Protein AF-A0A9X0AGY2-F1 (afdb_monomer_lite)

pLDDT: mean 77.41, std 20.33, range [32.25, 96.75]

Sequence (118 aa):
MKLCPPHEAVVDSPANEHKSYHERTRITTLNEIKKWYNSDEGSLVFWLKGAAGAGKSTIACTVAQWIDRKNTLGASFFFARNKKGRGDATQFFKSIAFQLASIDPNIKRHICEAIETN

Radius of gyration: 18.13 Å; chains: 1; bounding box: 35×30×53 Å

InterPro domains:
  IPR027417 P-loop containing nucleoside triphosphate hydrolase [G3DSA:3.40.50.300] (12-117)
  IPR027417 P-loop containing nucleoside triphosphate hydrolase [SSF52540] (28-108)
  IPR056884 Nephrocystin 3-like, N-terminal [PF24883] (27-116)

Foldseek 3Di:
DDLDDDPDDPDDDDDDDPPPPLVVVLVVVLVVVVVQVPDPPHDPDDDDDDDPPSCPVVSVSVVLVVCVVVVNRQADADADPPDVLSPDPVSVVVRSLVSNCVVDVVSVVVVVVVVVVD

Secondary structure (DSSP, 8-state):
-PPPPPP---------TTHHHHHHHHHHHHHHHHHHHT-TT--S-------TTS-HHHHHHHHHHHHHHTT---------TTSTTTT-HHHHHHHHHHHHHHH-HHHHHHHHHHHHT-

Structure (mmCIF, N/CA/C/O backbone):
data_AF-A0A9X0AGY2-F1
#
_entry.id   AF-A0A9X0AGY2-F1
#
loop_
_atom_site.group_PDB
_atom_site.id
_atom_site.type_symbol
_atom_site.label_atom_id
_atom_site.label_alt_id
_atom_site.label_comp_id
_atom_site.label_asym_id
_atom_site.label_entity_id
_atom_site.label_seq_id
_atom_site.pdbx_PDB_ins_code
_atom_site.Cartn_x
_atom_site.Cartn_y
_atom_site.Cartn_z
_atom_site.occupancy
_atom_site.B_iso_or_equiv
_atom_site.auth_seq_id
_atom_site.auth_comp_id
_atom_site.auth_asym_id
_atom_site.auth_atom_id
_atom_site.pdbx_PDB_model_num
ATOM 1 N N . MET A 1 1 ? -12.330 -6.982 -2.447 1.00 40.62 1 MET A N 1
ATOM 2 C CA . MET A 1 1 ? -12.069 -6.261 -3.715 1.00 40.62 1 MET A CA 1
ATOM 3 C C . MET A 1 1 ? -11.007 -7.059 -4.466 1.00 40.62 1 MET A C 1
ATOM 5 O O . MET A 1 1 ? -9.887 -7.114 -3.992 1.00 40.62 1 MET A O 1
ATOM 9 N N . LYS A 1 2 ? -11.359 -7.790 -5.535 1.00 35.50 2 LYS A N 1
ATOM 10 C CA . LYS A 1 2 ? -10.389 -8.626 -6.270 1.00 35.50 2 LYS A CA 1
ATOM 11 C C . LYS A 1 2 ? -9.428 -7.727 -7.054 1.00 35.50 2 LYS A C 1
ATOM 13 O O . LYS A 1 2 ? -9.881 -6.894 -7.843 1.00 35.50 2 LYS A O 1
ATOM 18 N N . LEU A 1 3 ? -8.124 -7.893 -6.835 1.00 43.03 3 LEU A N 1
ATOM 19 C CA . LEU A 1 3 ? -7.094 -7.390 -7.743 1.00 43.03 3 LEU A CA 1
ATOM 20 C C . LEU A 1 3 ? -7.403 -7.974 -9.131 1.00 43.03 3 LEU A C 1
ATOM 22 O O . LEU A 1 3 ? -7.638 -9.175 -9.254 1.00 43.03 3 LEU A O 1
ATOM 26 N N . CYS A 1 4 ? -7.516 -7.127 -10.159 1.00 33.06 4 CYS A N 1
ATOM 27 C CA . CYS A 1 4 ? -7.782 -7.614 -11.514 1.00 33.06 4 CYS A CA 1
ATOM 28 C C . CYS A 1 4 ? -6.661 -8.581 -11.926 1.00 33.06 4 CYS A C 1
ATOM 30 O O . CYS A 1 4 ? -5.489 -8.245 -11.713 1.00 33.06 4 CYS A O 1
ATOM 32 N N . PRO A 1 5 ? -6.986 -9.753 -12.501 1.00 34.00 5 PRO A N 1
ATOM 33 C CA . PRO A 1 5 ? -5.962 -10.609 -13.071 1.00 34.00 5 PRO A CA 1
ATOM 34 C C . PRO A 1 5 ? -5.293 -9.855 -14.232 1.00 34.00 5 PRO A C 1
ATOM 36 O O . PRO A 1 5 ? -5.982 -9.139 -14.969 1.00 34.00 5 PRO A O 1
ATOM 39 N N . PRO A 1 6 ? -3.962 -9.952 -14.393 1.00 38.12 6 PRO A N 1
ATOM 40 C CA . PRO A 1 6 ? -3.329 -9.499 -15.619 1.00 38.12 6 PRO A CA 1
ATOM 41 C C . PRO A 1 6 ? -3.913 -10.330 -16.764 1.00 38.12 6 PRO A C 1
ATOM 43 O O . PRO A 1 6 ? -3.896 -11.556 -16.705 1.00 38.12 6 PRO A O 1
ATOM 46 N N . HIS A 1 7 ? -4.487 -9.656 -17.760 1.00 35.69 7 HIS A N 1
ATOM 47 C CA . HIS A 1 7 ? -4.947 -10.285 -18.992 1.00 35.69 7 HIS A CA 1
ATOM 48 C C . HIS A 1 7 ? -3.791 -11.119 -19.555 1.00 35.69 7 HIS A C 1
ATOM 50 O O . HIS A 1 7 ? -2.720 -10.573 -19.827 1.00 35.69 7 HIS A O 1
ATOM 56 N N . GLU A 1 8 ? -4.003 -12.429 -19.681 1.00 32.25 8 GLU A N 1
ATOM 57 C CA . GLU A 1 8 ? -3.109 -13.343 -20.383 1.00 32.25 8 GLU A CA 1
ATOM 58 C C . GLU A 1 8 ? -2.864 -12.776 -21.780 1.00 32.25 8 GLU A C 1
ATOM 60 O O . GLU A 1 8 ? -3.784 -12.670 -22.593 1.00 32.25 8 GLU A O 1
ATOM 65 N N . ALA A 1 9 ? -1.641 -12.322 -22.033 1.00 37.09 9 ALA A N 1
ATOM 66 C CA . ALA A 1 9 ? -1.179 -12.051 -23.378 1.00 37.09 9 ALA A CA 1
ATOM 67 C C . ALA A 1 9 ? -0.609 -13.370 -23.893 1.00 37.09 9 ALA A C 1
ATOM 69 O O . ALA A 1 9 ? 0.503 -13.756 -23.534 1.00 37.09 9 ALA A O 1
ATOM 70 N N . VAL A 1 10 ? -1.425 -14.075 -24.676 1.00 34.69 10 VAL A N 1
ATOM 71 C CA . VAL A 1 10 ? -1.002 -15.195 -25.516 1.00 34.69 10 VAL A CA 1
ATOM 72 C C . VAL A 1 10 ? 0.193 -14.722 -26.340 1.00 34.69 10 VAL A C 1
ATOM 74 O O . VAL A 1 10 ? 0.105 -13.741 -27.081 1.00 34.69 10 VAL A O 1
ATOM 77 N N . VAL A 1 11 ? 1.333 -15.374 -26.136 1.00 42.06 11 VAL A N 1
ATOM 78 C CA . VAL A 1 11 ? 2.556 -15.121 -26.889 1.00 42.06 11 VAL A CA 1
ATOM 79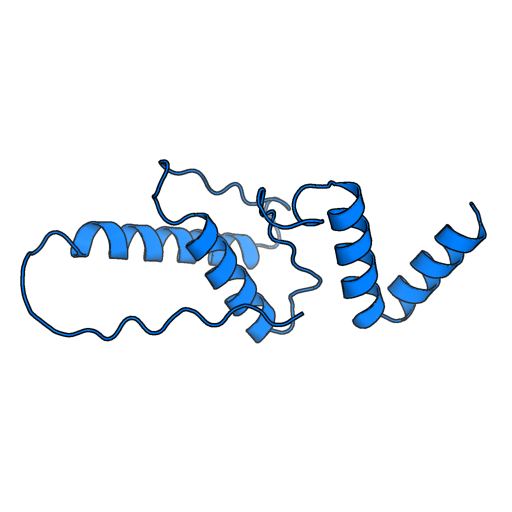 C C . VAL A 1 11 ? 2.516 -16.049 -28.086 1.00 42.06 11 VAL A C 1
ATOM 81 O O . VAL A 1 11 ? 2.755 -17.235 -27.920 1.00 42.06 11 VAL A O 1
ATOM 84 N N . ASP A 1 12 ? 2.238 -15.509 -29.268 1.00 36.16 12 ASP A N 1
ATOM 85 C CA . ASP A 1 12 ? 2.589 -16.185 -30.510 1.00 36.16 12 ASP A CA 1
ATOM 86 C C . ASP A 1 12 ? 3.053 -15.191 -31.580 1.00 36.16 12 ASP A C 1
ATOM 88 O O . ASP A 1 12 ? 2.451 -14.142 -31.809 1.00 36.16 12 ASP A O 1
ATOM 92 N N . SER A 1 13 ? 4.120 -15.612 -32.259 1.00 38.69 13 SER A N 1
ATOM 93 C CA . SER A 1 13 ? 4.753 -15.095 -33.481 1.00 38.69 13 SER A CA 1
ATOM 94 C C . SER A 1 13 ? 6.003 -14.194 -33.373 1.00 38.69 13 SER A C 1
ATOM 96 O O . SER A 1 13 ? 6.067 -13.280 -32.542 1.00 38.69 13 SER A O 1
ATOM 98 N N . PRO A 1 14 ? 7.026 -14.447 -34.229 1.00 52.78 14 PRO A N 1
ATOM 99 C CA . PRO A 1 14 ? 8.373 -13.914 -34.073 1.00 52.78 14 PRO A CA 1
ATOM 100 C C . PRO A 1 14 ? 8.612 -12.710 -34.993 1.00 52.78 14 PRO A C 1
ATOM 102 O O . PRO A 1 14 ? 8.562 -12.840 -36.210 1.00 52.78 14 PRO A O 1
ATOM 105 N N . ALA A 1 15 ? 8.920 -11.545 -34.421 1.00 39.47 15 ALA A N 1
ATOM 106 C CA . ALA A 1 15 ? 9.673 -10.493 -35.105 1.00 39.47 15 ALA A CA 1
ATOM 107 C C . ALA A 1 15 ? 10.115 -9.386 -34.132 1.00 39.47 15 ALA A C 1
ATOM 109 O O . ALA A 1 15 ? 9.324 -8.856 -33.351 1.00 39.47 15 ALA A O 1
ATOM 110 N N . ASN A 1 16 ? 11.376 -8.999 -34.306 1.00 37.28 16 ASN A N 1
ATOM 111 C CA . ASN A 1 16 ? 12.016 -7.727 -33.978 1.00 37.28 16 ASN A CA 1
ATOM 112 C C . ASN A 1 16 ? 12.520 -7.438 -32.551 1.00 37.28 16 ASN A C 1
ATOM 114 O O . ASN A 1 16 ? 11.794 -7.245 -31.575 1.00 37.28 16 ASN A O 1
ATOM 118 N N . GLU A 1 17 ? 13.843 -7.269 -32.523 1.00 41.97 17 GLU A N 1
ATOM 119 C CA . GLU A 1 17 ? 14.814 -7.043 -31.449 1.00 41.97 17 GLU A CA 1
ATOM 120 C C . GLU A 1 17 ? 14.647 -5.730 -30.650 1.00 41.97 17 GLU A C 1
ATOM 122 O O . GLU A 1 17 ? 15.546 -5.315 -29.926 1.00 41.97 17 GLU A O 1
ATOM 127 N N . HIS A 1 18 ? 13.477 -5.086 -30.691 1.00 44.22 18 HIS A N 1
ATOM 128 C CA . HIS A 1 18 ? 13.179 -3.870 -29.915 1.00 44.22 18 HIS A CA 1
ATOM 129 C C . HIS A 1 18 ? 12.486 -4.131 -28.562 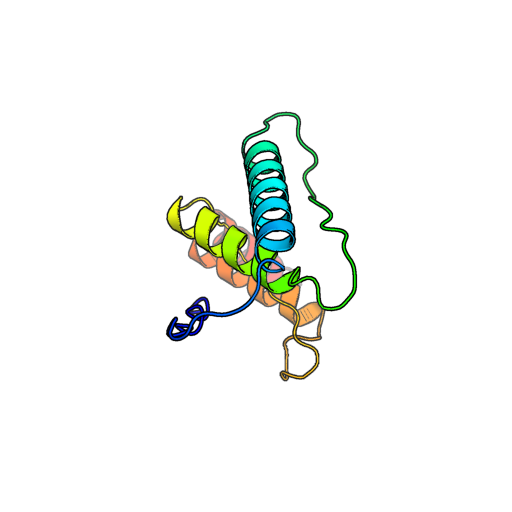1.00 44.22 18 HIS A C 1
ATOM 131 O O . HIS A 1 18 ? 12.277 -3.206 -27.778 1.00 44.22 18 HIS A O 1
ATOM 137 N N . LYS A 1 19 ? 12.151 -5.389 -28.235 1.00 42.44 19 LYS A N 1
ATOM 138 C CA . LYS A 1 19 ? 11.523 -5.754 -26.945 1.00 42.44 19 LYS A CA 1
ATOM 139 C C . LYS A 1 19 ? 12.503 -5.773 -25.759 1.00 42.44 19 LYS A C 1
ATOM 141 O O . LYS A 1 19 ? 12.084 -5.619 -24.615 1.00 42.44 19 LYS A O 1
ATOM 146 N N . SER A 1 20 ? 13.804 -5.919 -26.018 1.00 45.31 20 SER A N 1
ATOM 147 C CA . SER A 1 20 ? 14.817 -6.171 -24.978 1.00 45.31 20 SER A CA 1
ATOM 148 C C . SER A 1 20 ? 15.071 -4.975 -24.043 1.00 45.31 20 SER A C 1
ATOM 150 O O . SER A 1 20 ? 15.304 -5.159 -22.846 1.00 45.31 20 SER A O 1
ATOM 152 N N . TYR A 1 21 ? 14.981 -3.740 -24.550 1.00 44.53 21 TYR A N 1
ATOM 153 C CA . TYR A 1 21 ? 15.314 -2.548 -23.760 1.00 44.53 21 TYR A CA 1
ATOM 154 C C . TYR A 1 21 ? 14.252 -2.237 -22.691 1.00 44.53 21 TYR A C 1
ATOM 156 O O . TYR A 1 21 ? 14.584 -1.983 -21.535 1.00 44.53 21 TYR A O 1
ATOM 164 N N . HIS A 1 22 ? 12.965 -2.344 -23.040 1.00 52.69 22 HIS A N 1
ATOM 165 C CA . HIS A 1 22 ? 11.862 -2.033 -22.124 1.00 52.69 22 HIS A CA 1
ATOM 166 C C . HIS A 1 22 ? 11.674 -3.074 -21.012 1.00 52.69 22 HIS A C 1
ATOM 168 O O . HIS A 1 22 ? 11.343 -2.707 -19.882 1.00 52.69 22 HIS A O 1
ATOM 174 N N . GLU A 1 23 ? 11.919 -4.355 -21.303 1.00 59.19 23 GLU A N 1
ATOM 175 C CA . GLU A 1 23 ? 11.864 -5.434 -20.308 1.00 59.19 23 GLU A CA 1
ATOM 176 C C . GLU A 1 23 ? 12.921 -5.215 -19.215 1.00 59.19 23 GLU A C 1
ATOM 178 O O . GLU A 1 23 ? 12.608 -5.233 -18.022 1.00 59.19 23 GLU A O 1
ATOM 183 N N . ARG A 1 24 ? 14.165 -4.903 -19.615 1.00 60.78 24 ARG A N 1
ATOM 184 C CA . ARG A 1 24 ? 15.263 -4.608 -18.682 1.00 60.78 24 ARG A CA 1
ATOM 185 C C . ARG A 1 24 ? 14.953 -3.411 -17.792 1.00 60.78 24 ARG A C 1
ATOM 187 O O . ARG A 1 24 ? 15.129 -3.515 -16.582 1.00 60.78 24 ARG A O 1
ATOM 194 N N . THR A 1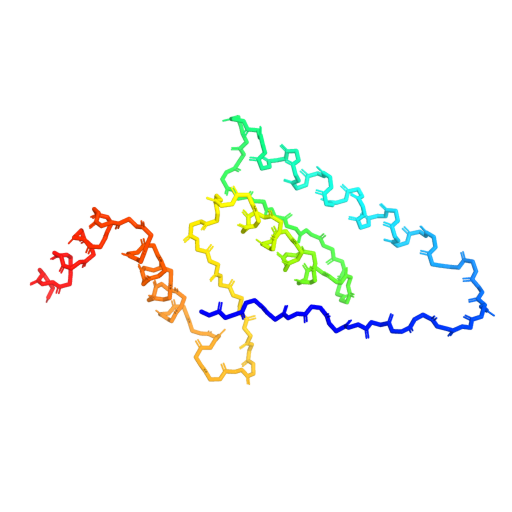 25 ? 14.435 -2.311 -18.344 1.00 67.88 25 THR A N 1
ATOM 195 C CA . THR A 1 25 ? 14.061 -1.140 -17.533 1.00 67.88 25 THR A CA 1
ATOM 196 C C . THR A 1 25 ? 12.960 -1.477 -16.525 1.00 67.88 25 THR A C 1
ATOM 198 O O . THR A 1 25 ? 13.049 -1.078 -15.366 1.00 67.88 25 THR A O 1
ATOM 201 N N . ARG A 1 26 ? 11.952 -2.269 -16.921 1.00 73.31 26 ARG A N 1
ATOM 202 C CA . ARG A 1 26 ? 10.865 -2.684 -16.020 1.00 73.31 26 ARG A CA 1
ATOM 203 C C . ARG A 1 26 ? 11.371 -3.552 -14.867 1.00 73.31 26 ARG A C 1
ATOM 205 O O . ARG A 1 26 ? 10.938 -3.359 -13.731 1.00 73.31 26 ARG A O 1
ATOM 212 N N . ILE A 1 27 ? 12.281 -4.484 -15.147 1.00 80.06 27 ILE A N 1
ATOM 213 C CA . ILE A 1 27 ? 12.903 -5.340 -14.128 1.00 80.06 27 ILE A CA 1
ATOM 214 C C . ILE A 1 27 ? 13.729 -4.493 -13.152 1.00 80.06 27 ILE A C 1
ATOM 216 O O . ILE A 1 27 ? 13.582 -4.658 -11.941 1.00 80.06 27 ILE A O 1
ATOM 220 N N . THR A 1 28 ? 14.531 -3.549 -13.655 1.00 84.44 28 THR A N 1
ATOM 221 C CA . THR A 1 28 ? 15.328 -2.643 -12.814 1.00 84.44 28 THR A CA 1
ATOM 222 C C . THR A 1 28 ? 14.441 -1.831 -11.873 1.00 84.44 28 THR A C 1
ATOM 224 O O . THR A 1 28 ? 14.641 -1.879 -10.663 1.00 84.44 28 THR A O 1
ATOM 227 N N . THR A 1 29 ? 13.392 -1.184 -12.388 1.00 88.25 29 THR A N 1
ATOM 228 C CA . THR A 1 29 ? 12.458 -0.409 -11.559 1.00 88.25 29 THR A CA 1
ATOM 229 C C . THR A 1 29 ? 11.739 -1.271 -10.517 1.00 88.25 29 THR A C 1
ATOM 231 O O . THR A 1 29 ? 11.575 -0.854 -9.372 1.00 88.25 29 THR A O 1
ATOM 234 N N . LEU A 1 30 ? 11.313 -2.491 -10.865 1.00 89.31 30 LEU A N 1
ATOM 235 C CA . LEU A 1 30 ? 10.700 -3.399 -9.888 1.00 89.31 30 LEU A CA 1
ATOM 236 C C . LEU A 1 30 ? 11.683 -3.794 -8.780 1.00 89.31 30 LEU A C 1
ATOM 238 O O . LEU A 1 30 ? 11.283 -3.888 -7.620 1.00 89.31 30 LEU A O 1
ATOM 242 N N . ASN A 1 31 ? 12.952 -4.016 -9.117 1.00 89.94 31 ASN A N 1
ATOM 243 C CA . ASN A 1 31 ? 13.986 -4.333 -8.136 1.00 89.94 31 ASN A CA 1
ATOM 244 C C . ASN A 1 31 ? 14.294 -3.139 -7.225 1.00 89.94 31 ASN A C 1
ATOM 246 O O . ASN A 1 31 ? 14.445 -3.330 -6.021 1.00 89.94 31 ASN A O 1
ATOM 250 N N . GLU A 1 32 ? 14.309 -1.918 -7.759 1.00 90.75 32 GLU A N 1
ATOM 251 C CA . GLU A 1 32 ? 14.433 -0.690 -6.966 1.00 90.75 32 GLU A CA 1
ATOM 252 C C . GLU A 1 32 ? 13.279 -0.543 -5.972 1.00 90.75 32 GLU A C 1
ATOM 254 O O . GLU A 1 32 ? 13.519 -0.309 -4.790 1.00 90.75 32 GLU A O 1
ATOM 259 N N . ILE A 1 33 ? 12.035 -0.759 -6.417 1.00 92.81 33 ILE A N 1
ATOM 260 C CA . ILE A 1 33 ? 10.858 -0.706 -5.538 1.00 92.81 33 ILE A CA 1
ATOM 261 C C . ILE A 1 33 ? 10.936 -1.791 -4.461 1.00 92.81 33 ILE A C 1
ATOM 263 O O . ILE A 1 33 ? 10.635 -1.527 -3.301 1.00 92.81 33 ILE A O 1
ATOM 267 N N . LYS A 1 34 ? 11.364 -3.010 -4.808 1.00 91.00 34 LYS A N 1
ATOM 268 C CA . LYS A 1 34 ? 11.554 -4.083 -3.821 1.00 91.00 34 LYS A CA 1
ATOM 269 C C . LYS A 1 34 ? 12.641 -3.729 -2.812 1.00 91.00 34 LYS A C 1
ATOM 271 O O . LYS A 1 34 ? 12.460 -3.986 -1.628 1.00 91.00 34 LYS A O 1
ATOM 276 N N . LYS A 1 35 ? 13.759 -3.152 -3.254 1.00 91.75 35 LYS A N 1
ATOM 277 C CA . LYS A 1 35 ? 14.828 -2.714 -2.351 1.00 91.75 35 LYS A CA 1
ATOM 278 C C . LYS A 1 35 ? 14.323 -1.625 -1.408 1.00 91.75 35 LYS A C 1
ATOM 280 O O . LYS A 1 35 ? 14.524 -1.739 -0.209 1.00 91.75 35 LYS A O 1
ATOM 285 N N . TRP A 1 36 ? 13.620 -0.631 -1.947 1.00 92.44 36 TRP A N 1
ATOM 286 C CA . TRP A 1 36 ? 12.971 0.416 -1.163 1.00 92.44 36 TRP A CA 1
ATOM 287 C C . TRP A 1 36 ? 11.993 -0.160 -0.129 1.00 92.44 36 TRP A C 1
ATOM 289 O O . TRP A 1 36 ? 12.062 0.205 1.036 1.00 92.44 36 TRP A O 1
ATOM 299 N N . TYR A 1 37 ? 11.143 -1.108 -0.531 1.00 90.94 37 TYR A N 1
ATOM 300 C CA . TYR A 1 37 ? 10.152 -1.731 0.349 1.00 90.94 37 TYR A CA 1
ATOM 301 C C . TYR A 1 37 ? 10.771 -2.492 1.532 1.00 90.94 37 TYR A C 1
ATOM 303 O O . TYR A 1 37 ? 10.177 -2.528 2.601 1.00 90.94 37 TYR A O 1
ATOM 311 N N . ASN A 1 38 ? 11.933 -3.129 1.345 1.00 89.50 38 ASN A N 1
ATOM 312 C CA . ASN A 1 38 ? 12.608 -3.882 2.411 1.00 89.50 38 ASN A CA 1
ATOM 313 C C . ASN A 1 38 ? 13.666 -3.040 3.159 1.00 89.50 38 ASN A C 1
ATOM 315 O O . ASN A 1 38 ? 14.497 -3.610 3.857 1.00 89.50 38 ASN A O 1
ATOM 319 N N . SER A 1 39 ? 13.708 -1.720 2.955 1.00 88.81 39 SER A N 1
ATOM 320 C CA . SER A 1 39 ? 14.681 -0.834 3.599 1.00 88.81 39 SER A CA 1
ATOM 321 C C . SER A 1 39 ? 14.088 -0.221 4.864 1.00 88.81 39 SER A C 1
ATOM 323 O O . SER A 1 39 ? 13.152 0.569 4.765 1.00 88.81 39 SER A O 1
ATOM 325 N N . ASP A 1 40 ? 14.686 -0.494 6.022 1.00 77.69 40 ASP A N 1
ATOM 326 C CA . ASP A 1 40 ? 14.227 0.044 7.315 1.00 77.69 40 ASP A CA 1
ATOM 327 C C . ASP A 1 40 ? 14.489 1.558 7.470 1.00 77.69 40 ASP A C 1
ATOM 329 O O . ASP A 1 40 ? 13.802 2.242 8.222 1.00 77.69 40 ASP A O 1
ATOM 333 N N . GLU A 1 41 ? 15.433 2.108 6.698 1.00 76.62 41 GLU A N 1
ATOM 334 C CA . GLU A 1 41 ? 15.776 3.544 6.662 1.00 76.62 41 GLU A CA 1
ATOM 335 C C . GLU A 1 41 ? 15.127 4.294 5.473 1.00 76.62 41 GLU A C 1
ATOM 337 O O . GLU A 1 41 ? 15.492 5.423 5.142 1.00 76.62 41 GLU A O 1
ATOM 342 N N . GLY A 1 42 ? 14.198 3.648 4.759 1.00 66.94 42 GLY A N 1
ATOM 343 C CA . GLY A 1 42 ? 13.614 4.170 3.522 1.00 66.94 42 GLY A CA 1
ATOM 344 C C . GLY A 1 42 ? 12.537 5.247 3.725 1.00 66.94 42 GLY A C 1
ATOM 345 O O . GLY A 1 42 ? 11.840 5.292 4.733 1.00 66.94 42 GLY A O 1
ATOM 346 N N . SER A 1 43 ? 12.336 6.098 2.711 1.00 80.25 43 SER A N 1
ATOM 347 C CA . SER A 1 43 ? 11.177 7.009 2.634 1.00 80.25 43 SER A CA 1
ATOM 348 C C . SER A 1 43 ? 9.851 6.238 2.721 1.00 80.25 43 SER A C 1
ATOM 350 O O . SER A 1 43 ? 9.717 5.196 2.089 1.00 80.25 43 SER A O 1
ATOM 352 N N . LEU A 1 44 ? 8.826 6.786 3.382 1.00 88.75 44 LEU A N 1
ATOM 353 C CA . LEU A 1 44 ? 7.476 6.192 3.418 1.00 88.75 44 LEU A CA 1
ATOM 354 C C . LEU A 1 44 ? 6.762 6.207 2.055 1.00 88.75 44 LEU A C 1
ATOM 356 O O . LEU A 1 44 ? 5.781 5.494 1.850 1.00 88.75 44 LEU A O 1
ATOM 360 N N . VAL A 1 45 ? 7.240 7.026 1.113 1.00 91.31 45 VAL A N 1
ATOM 361 C CA . VAL A 1 45 ? 6.632 7.201 -0.210 1.00 91.31 45 VAL A CA 1
ATOM 362 C C . VAL A 1 45 ? 7.658 6.921 -1.302 1.00 91.31 45 VAL A C 1
ATOM 364 O O . VAL A 1 45 ? 8.689 7.594 -1.386 1.00 91.31 45 VAL A O 1
ATOM 367 N N . PHE A 1 46 ? 7.335 5.973 -2.186 1.00 91.19 46 PHE A N 1
ATOM 368 C CA . PHE A 1 46 ? 8.053 5.752 -3.439 1.00 91.19 46 PHE A CA 1
ATOM 369 C C . PHE A 1 46 ? 7.394 6.519 -4.584 1.00 91.19 46 PHE A C 1
ATOM 371 O O . PHE A 1 46 ? 6.226 6.297 -4.911 1.00 91.19 46 PHE A O 1
ATOM 378 N N . TRP A 1 47 ? 8.156 7.386 -5.250 1.00 91.12 47 TRP A N 1
ATOM 379 C CA . TRP A 1 47 ? 7.658 8.166 -6.379 1.00 91.12 47 TRP A CA 1
ATOM 380 C C . TRP A 1 47 ? 8.117 7.584 -7.724 1.00 91.12 47 TRP A C 1
ATOM 382 O O . TRP A 1 47 ? 9.249 7.792 -8.162 1.00 91.12 47 TRP A O 1
ATOM 392 N N . LEU A 1 48 ? 7.213 6.883 -8.417 1.00 90.75 48 LEU A N 1
ATOM 393 C CA . LEU A 1 48 ? 7.493 6.258 -9.714 1.00 90.75 48 LEU A CA 1
ATOM 394 C C . LEU A 1 48 ? 7.377 7.266 -10.877 1.00 90.75 48 LEU A C 1
ATOM 396 O O . LEU A 1 48 ? 6.277 7.588 -11.336 1.00 90.75 48 LEU A O 1
ATOM 400 N N . LYS A 1 49 ? 8.521 7.736 -11.392 1.00 87.81 49 LYS A N 1
ATOM 401 C CA . LYS A 1 49 ? 8.607 8.635 -12.563 1.00 87.81 49 LYS A CA 1
ATOM 402 C C . LYS A 1 49 ? 8.716 7.844 -13.865 1.00 87.81 49 LYS A C 1
ATOM 404 O O . LYS A 1 49 ? 9.277 6.758 -13.898 1.00 87.81 49 LYS A O 1
ATOM 409 N N . GLY A 1 50 ? 8.199 8.404 -14.957 1.00 84.44 50 GLY A N 1
ATOM 410 C CA . GLY A 1 50 ? 8.355 7.829 -16.294 1.00 84.44 50 GLY A CA 1
ATOM 411 C C . GLY A 1 50 ? 7.431 8.472 -17.323 1.00 84.44 50 GLY A C 1
ATOM 412 O O . GLY A 1 50 ? 6.418 9.080 -16.958 1.00 84.44 50 GLY A O 1
ATOM 413 N N . ALA A 1 51 ? 7.753 8.303 -18.605 1.00 83.38 51 ALA A N 1
ATOM 414 C CA . ALA A 1 51 ? 6.984 8.854 -19.719 1.00 83.38 51 ALA A CA 1
ATOM 415 C C . ALA A 1 51 ? 5.511 8.391 -19.716 1.00 83.38 51 ALA A C 1
ATOM 417 O O . ALA A 1 51 ? 5.144 7.372 -19.110 1.00 83.38 51 ALA A O 1
ATOM 418 N N . ALA A 1 52 ? 4.631 9.156 -20.368 1.00 82.00 52 ALA A N 1
ATOM 419 C CA . ALA A 1 52 ? 3.260 8.715 -20.617 1.00 82.00 52 ALA A CA 1
ATOM 420 C C . ALA A 1 52 ? 3.276 7.397 -21.415 1.00 82.00 52 ALA A C 1
ATOM 422 O O . ALA A 1 52 ? 4.153 7.185 -22.243 1.00 82.00 52 ALA A O 1
ATOM 423 N N . GLY A 1 53 ? 2.367 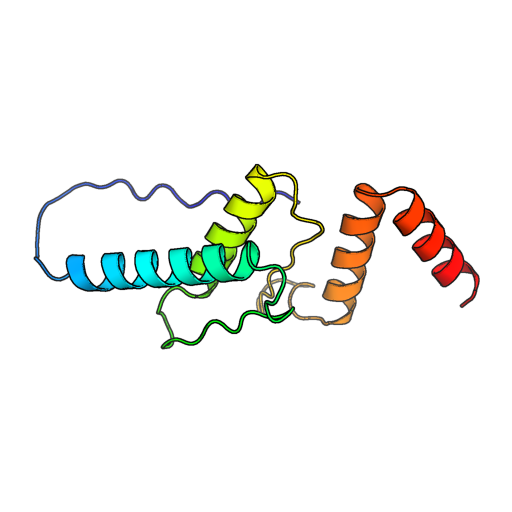6.471 -21.107 1.00 79.50 53 GLY A N 1
ATOM 424 C CA . GLY A 1 53 ? 2.344 5.152 -21.754 1.00 79.50 53 GLY A CA 1
ATOM 425 C C . GLY A 1 53 ? 3.406 4.148 -21.277 1.00 79.50 53 GLY A C 1
ATOM 426 O O . GLY A 1 53 ? 3.279 2.972 -21.584 1.00 79.50 53 GLY A O 1
ATOM 427 N N . ALA A 1 54 ? 4.374 4.535 -20.435 1.00 83.50 54 ALA A N 1
ATOM 428 C CA . ALA A 1 54 ? 5.440 3.639 -19.949 1.00 83.50 54 ALA A CA 1
ATOM 429 C C . ALA A 1 54 ? 4.983 2.524 -18.972 1.00 83.50 54 ALA A C 1
ATOM 431 O O . ALA A 1 54 ? 5.802 1.919 -18.288 1.00 83.50 54 ALA A O 1
ATOM 432 N N . GLY A 1 55 ? 3.676 2.277 -18.830 1.00 84.69 55 GLY A N 1
ATOM 433 C CA . GLY A 1 55 ? 3.166 1.180 -17.997 1.00 84.69 55 GLY A CA 1
ATOM 434 C C . GLY A 1 55 ? 3.301 1.376 -16.480 1.00 84.69 55 GLY A C 1
ATOM 435 O O . GLY A 1 55 ? 3.250 0.401 -15.736 1.00 84.69 55 GLY A O 1
ATOM 436 N N . LYS A 1 56 ? 3.430 2.615 -15.984 1.00 89.81 56 LYS A N 1
ATOM 437 C CA . LYS A 1 56 ? 3.557 2.914 -14.538 1.00 89.81 56 LYS A CA 1
ATOM 438 C C . LYS A 1 56 ? 2.441 2.293 -13.686 1.00 89.81 56 LYS A C 1
ATOM 440 O O . LYS A 1 56 ? 2.716 1.699 -12.649 1.00 89.81 56 LYS A O 1
ATOM 445 N N . SER A 1 57 ? 1.187 2.384 -14.137 1.00 87.94 57 SER A N 1
ATOM 446 C CA . SER A 1 57 ? 0.046 1.759 -13.450 1.00 87.94 57 SER A CA 1
ATOM 447 C C . SER A 1 57 ? 0.154 0.233 -13.425 1.00 87.94 57 SER A C 1
ATOM 449 O O . SER A 1 57 ? -0.203 -0.388 -12.427 1.00 87.94 57 SER A O 1
ATOM 451 N N . THR A 1 58 ? 0.697 -0.366 -14.488 1.00 89.69 58 THR A N 1
ATOM 452 C CA . THR A 1 58 ? 0.976 -1.804 -14.552 1.00 89.69 58 THR A CA 1
ATOM 453 C C . THR A 1 58 ? 2.039 -2.193 -13.527 1.00 89.69 58 THR A C 1
ATOM 455 O O . THR A 1 58 ? 1.840 -3.158 -12.800 1.00 89.69 58 THR A O 1
ATOM 458 N N . ILE A 1 59 ? 3.121 -1.415 -13.401 1.00 90.62 59 ILE A N 1
ATOM 459 C CA . ILE A 1 59 ? 4.158 -1.622 -12.375 1.00 90.62 59 ILE A CA 1
ATOM 460 C C . ILE A 1 59 ? 3.552 -1.534 -10.969 1.00 90.62 59 ILE A C 1
ATOM 462 O O . ILE A 1 59 ? 3.737 -2.454 -10.179 1.00 90.62 59 ILE A O 1
ATOM 466 N N . ALA A 1 60 ? 2.776 -0.487 -10.670 1.00 91.00 60 ALA A N 1
ATOM 467 C CA . ALA A 1 60 ? 2.121 -0.333 -9.369 1.00 91.00 60 ALA A CA 1
ATOM 468 C C . ALA A 1 60 ? 1.182 -1.510 -9.043 1.00 91.00 60 ALA A C 1
ATOM 470 O O . ALA A 1 60 ? 1.169 -1.999 -7.916 1.00 91.00 60 ALA A O 1
ATOM 471 N N . CYS A 1 61 ? 0.436 -2.009 -10.034 1.00 90.12 61 CYS A N 1
ATOM 472 C CA . CYS A 1 61 ? -0.408 -3.192 -9.876 1.00 90.12 61 CYS A CA 1
ATOM 473 C C . CYS A 1 61 ? 0.416 -4.457 -9.591 1.00 90.12 61 CYS A C 1
ATOM 475 O O . CYS A 1 61 ? 0.098 -5.192 -8.657 1.00 90.12 61 CYS A O 1
ATOM 477 N N . THR A 1 62 ? 1.507 -4.680 -10.333 1.00 91.31 62 THR A N 1
ATOM 478 C CA . THR A 1 62 ? 2.431 -5.800 -10.094 1.00 91.31 62 THR A CA 1
ATOM 479 C C . THR A 1 62 ? 3.040 -5.741 -8.689 1.00 91.31 62 THR A C 1
ATOM 481 O O . THR A 1 62 ? 3.123 -6.765 -8.016 1.00 91.31 62 THR A O 1
ATOM 484 N N . VAL A 1 63 ? 3.433 -4.554 -8.219 1.00 92.69 63 VAL A N 1
ATOM 485 C CA . VAL A 1 63 ? 3.975 -4.363 -6.865 1.00 92.69 63 VAL A CA 1
ATOM 486 C C . VAL A 1 63 ? 2.915 -4.650 -5.806 1.00 92.69 63 VAL A C 1
ATOM 488 O O . VAL A 1 63 ? 3.191 -5.406 -4.881 1.00 92.69 63 VAL A O 1
ATOM 491 N N . ALA A 1 64 ? 1.695 -4.124 -5.958 1.00 92.38 64 ALA A N 1
ATOM 492 C CA . ALA A 1 64 ? 0.606 -4.393 -5.020 1.00 92.38 64 ALA A CA 1
ATOM 493 C C . ALA A 1 64 ? 0.315 -5.898 -4.908 1.00 92.38 64 ALA A C 1
ATOM 495 O O . ALA A 1 64 ? 0.240 -6.417 -3.803 1.00 92.38 64 ALA A O 1
ATOM 496 N N . GLN A 1 65 ? 0.249 -6.617 -6.036 1.00 92.19 65 GLN A N 1
ATOM 497 C CA . GLN A 1 65 ? 0.091 -8.078 -6.048 1.00 92.19 65 GLN A CA 1
ATOM 498 C C . GLN A 1 65 ? 1.260 -8.805 -5.369 1.00 92.19 65 GLN A C 1
ATOM 500 O O . GLN A 1 65 ? 1.059 -9.821 -4.710 1.00 92.19 65 GLN A O 1
ATOM 505 N N . TRP A 1 66 ? 2.491 -8.316 -5.536 1.00 93.06 66 TRP A N 1
ATOM 506 C CA . TRP A 1 66 ? 3.661 -8.903 -4.886 1.00 93.06 66 TRP A CA 1
ATOM 507 C C . TRP A 1 66 ? 3.625 -8.731 -3.359 1.00 93.06 66 TRP A C 1
ATOM 509 O O . TRP A 1 66 ? 3.912 -9.692 -2.651 1.00 93.06 66 TRP A O 1
ATOM 519 N N . ILE A 1 67 ? 3.236 -7.555 -2.855 1.00 93.06 67 ILE A N 1
ATOM 520 C CA . ILE A 1 67 ? 3.106 -7.292 -1.409 1.00 93.06 67 ILE A CA 1
ATOM 521 C C . ILE A 1 67 ? 1.910 -8.060 -0.821 1.00 93.06 67 ILE A C 1
ATOM 523 O O . ILE A 1 67 ? 2.020 -8.627 0.262 1.00 93.06 67 ILE A O 1
ATOM 527 N N . ASP A 1 68 ? 0.799 -8.150 -1.557 1.00 92.56 68 ASP A N 1
ATOM 528 C CA . ASP A 1 68 ? -0.383 -8.936 -1.171 1.00 92.56 68 ASP A CA 1
ATOM 529 C C . ASP A 1 68 ? -0.024 -10.413 -0.951 1.00 92.56 68 ASP A C 1
ATOM 531 O O . ASP A 1 68 ? -0.324 -10.985 0.089 1.00 92.56 68 ASP A O 1
ATOM 535 N N . ARG A 1 69 ? 0.760 -11.007 -1.864 1.00 93.44 69 ARG A N 1
ATOM 536 C CA . ARG A 1 69 ? 1.274 -12.384 -1.716 1.00 93.44 69 ARG A CA 1
ATOM 537 C C . ARG A 1 69 ? 2.202 -12.577 -0.516 1.00 93.44 69 ARG A C 1
ATOM 539 O O . ARG A 1 69 ? 2.373 -13.708 -0.072 1.00 93.44 69 ARG A O 1
ATOM 546 N N . LYS A 1 70 ? 2.823 -11.508 -0.010 1.00 91.81 70 LYS A N 1
ATOM 547 C CA . LYS A 1 70 ? 3.629 -11.539 1.220 1.00 91.81 70 LYS A CA 1
ATOM 548 C C . LYS A 1 70 ? 2.773 -11.382 2.484 1.00 91.81 70 LYS A C 1
ATOM 550 O O . LYS A 1 70 ? 3.331 -11.454 3.571 1.00 91.81 70 LYS A O 1
ATOM 555 N N . ASN A 1 71 ? 1.455 -11.188 2.356 1.00 89.88 71 ASN A N 1
ATOM 556 C CA . ASN A 1 71 ? 0.518 -10.897 3.447 1.00 89.88 71 ASN A CA 1
ATOM 557 C C . ASN A 1 71 ? 0.892 -9.655 4.271 1.00 89.88 71 ASN A C 1
ATOM 559 O O . ASN A 1 71 ? 0.576 -9.560 5.453 1.00 89.88 71 ASN A O 1
ATOM 563 N N . THR A 1 72 ? 1.566 -8.689 3.647 1.00 91.19 72 THR A N 1
ATOM 564 C CA . THR A 1 72 ? 1.999 -7.438 4.290 1.00 91.19 72 THR A CA 1
ATOM 565 C C . THR A 1 72 ? 1.340 -6.203 3.673 1.00 91.19 72 THR A C 1
ATOM 567 O O . THR A 1 72 ? 1.730 -5.070 3.960 1.00 91.19 72 THR A O 1
ATOM 570 N N . LEU A 1 73 ? 0.343 -6.395 2.802 1.00 92.06 73 LEU A N 1
ATOM 571 C CA . LEU A 1 73 ? -0.417 -5.309 2.194 1.00 92.06 73 LEU A CA 1
ATOM 572 C C . LEU A 1 73 ? -1.558 -4.887 3.127 1.00 92.06 73 LEU A C 1
ATOM 574 O O . LEU A 1 73 ? -2.567 -5.575 3.218 1.00 92.06 73 LEU A O 1
ATOM 578 N N . GLY A 1 74 ? -1.422 -3.729 3.778 1.00 92.06 74 GLY A N 1
ATOM 579 C CA . GLY A 1 74 ? -2.486 -3.196 4.638 1.00 92.06 74 GLY A CA 1
ATOM 580 C C . GLY A 1 74 ? -3.704 -2.691 3.854 1.00 92.06 74 GLY A C 1
ATOM 581 O O . GLY A 1 74 ? -4.845 -2.939 4.221 1.00 92.06 74 GLY A O 1
ATOM 582 N N . ALA A 1 75 ? -3.489 -1.978 2.750 1.00 93.62 75 ALA A N 1
ATOM 583 C CA . ALA A 1 75 ? -4.574 -1.527 1.885 1.00 93.62 75 ALA A CA 1
ATOM 584 C C . ALA A 1 75 ? -4.039 -1.140 0.506 1.00 93.62 75 ALA A C 1
ATOM 586 O O . ALA A 1 75 ? -2.866 -0.801 0.347 1.00 93.62 75 ALA A O 1
ATOM 587 N N . SER A 1 76 ? -4.914 -1.131 -0.499 1.00 92.56 76 SER A N 1
ATOM 588 C CA . SER A 1 76 ? -4.584 -0.578 -1.813 1.00 92.56 76 SER A CA 1
ATOM 589 C C . SER A 1 76 ? -5.748 0.204 -2.416 1.00 92.56 76 SER A C 1
ATOM 591 O O . SER A 1 76 ? -6.923 -0.079 -2.171 1.00 92.56 76 SER A O 1
ATOM 593 N N . PHE A 1 77 ? -5.422 1.210 -3.228 1.00 89.81 77 PHE A N 1
ATOM 594 C CA . PHE A 1 77 ? -6.403 1.969 -3.992 1.00 89.81 77 PHE A CA 1
ATOM 595 C C . PHE A 1 77 ? -5.803 2.430 -5.319 1.00 89.81 77 PHE A C 1
ATOM 597 O O . PHE A 1 77 ? -4.686 2.938 -5.369 1.00 89.81 77 PHE A O 1
ATOM 604 N N . PHE A 1 78 ? -6.568 2.278 -6.399 1.00 87.44 78 PHE A N 1
ATOM 605 C CA . PHE A 1 78 ? -6.170 2.703 -7.738 1.00 87.44 78 PHE A CA 1
ATOM 606 C C . PHE A 1 78 ? -7.175 3.721 -8.268 1.00 87.44 78 PHE A C 1
ATOM 608 O O . PHE A 1 78 ? -8.330 3.374 -8.542 1.00 87.44 78 PHE A O 1
ATOM 615 N N . PHE A 1 79 ? -6.717 4.962 -8.443 1.00 83.25 79 PHE A N 1
ATOM 616 C CA . PHE A 1 79 ? -7.515 6.027 -9.041 1.00 83.25 79 PHE A CA 1
ATOM 617 C C . PHE A 1 79 ? -7.843 5.699 -10.500 1.00 83.25 79 PHE A C 1
ATOM 619 O O . PHE A 1 79 ? -6.971 5.334 -11.288 1.00 83.25 79 PHE A O 1
ATOM 626 N N . ALA A 1 80 ? -9.112 5.848 -10.867 1.00 77.25 80 ALA A N 1
ATOM 627 C CA . ALA A 1 80 ? -9.591 5.644 -12.227 1.00 77.25 80 ALA A CA 1
ATOM 628 C C . ALA A 1 80 ? -10.620 6.724 -12.564 1.00 77.25 80 ALA A C 1
ATOM 630 O O . ALA A 1 80 ? -11.743 6.695 -12.064 1.00 77.25 80 ALA A O 1
ATOM 631 N N . ARG A 1 81 ? -10.238 7.660 -13.443 1.00 66.00 81 ARG A N 1
ATOM 632 C CA . ARG A 1 81 ? -11.041 8.848 -13.790 1.00 66.00 81 ARG A CA 1
ATOM 633 C C . ARG A 1 81 ? -12.421 8.522 -14.377 1.00 66.00 81 ARG A C 1
ATOM 635 O O . ARG A 1 81 ? -13.358 9.272 -14.153 1.00 66.00 81 ARG A O 1
ATOM 642 N N . ASN A 1 82 ? -12.564 7.381 -15.054 1.00 67.06 82 ASN A N 1
ATOM 643 C CA . ASN A 1 82 ? -13.793 7.023 -15.776 1.00 67.06 82 ASN A CA 1
ATOM 644 C C . ASN A 1 82 ? -14.687 6.019 -15.030 1.00 67.06 82 ASN A C 1
ATOM 646 O O . ASN A 1 82 ? -15.616 5.469 -15.615 1.00 67.06 82 ASN A O 1
ATOM 650 N N . LYS A 1 83 ? -14.413 5.728 -13.751 1.00 62.06 83 L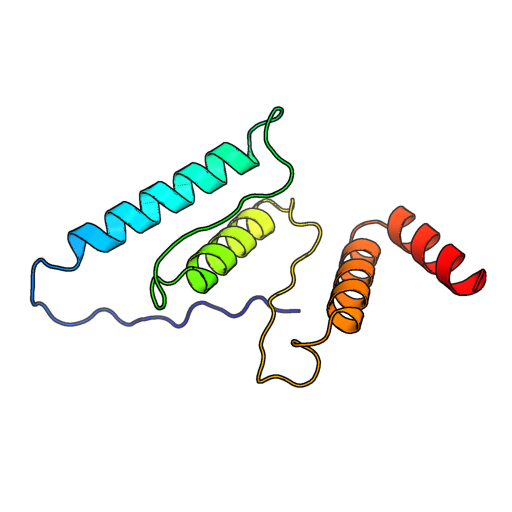YS A N 1
ATOM 651 C CA . LYS A 1 83 ? -15.272 4.859 -12.934 1.00 62.06 83 LYS A CA 1
ATOM 652 C C . LYS A 1 83 ? -15.893 5.685 -11.818 1.00 62.06 83 LYS A C 1
ATOM 654 O O . LYS A 1 83 ? -15.158 6.235 -10.998 1.00 62.06 83 LYS A O 1
ATOM 659 N N . LYS A 1 84 ? -17.233 5.750 -11.779 1.00 61.78 84 LYS A N 1
ATOM 660 C CA . LYS A 1 84 ? -17.981 6.408 -10.695 1.00 61.78 84 LYS A CA 1
ATOM 661 C C . LYS A 1 84 ? -17.407 5.947 -9.352 1.00 61.78 84 LYS A C 1
ATOM 663 O O . LYS A 1 84 ? -17.314 4.748 -9.098 1.00 61.78 84 LYS A O 1
ATOM 668 N N . GLY A 1 85 ? -16.952 6.912 -8.557 1.00 61.03 85 GLY A N 1
ATOM 669 C CA . GLY A 1 85 ? -16.377 6.684 -7.238 1.00 61.03 85 GLY A CA 1
ATOM 670 C C . GLY A 1 85 ? -14.853 6.491 -7.146 1.00 61.03 85 GLY A C 1
ATOM 671 O O . GLY A 1 85 ? -14.268 6.769 -6.108 1.00 61.03 85 GLY A O 1
ATOM 672 N N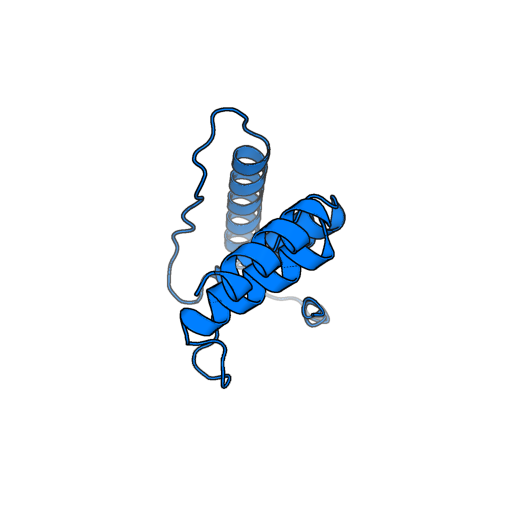 . ARG A 1 86 ? -14.143 6.145 -8.228 1.00 61.25 86 ARG A N 1
ATOM 673 C CA . ARG A 1 86 ? -12.667 5.995 -8.193 1.00 61.25 86 ARG A CA 1
ATOM 674 C C . ARG A 1 86 ? -11.883 7.263 -8.550 1.00 61.25 86 ARG A C 1
ATOM 676 O O . ARG A 1 86 ? -10.677 7.189 -8.789 1.00 61.25 86 ARG A O 1
ATOM 683 N N . GLY A 1 87 ? -12.559 8.408 -8.607 1.00 60.50 87 GLY A N 1
ATOM 684 C CA . GLY A 1 87 ? -11.959 9.720 -8.868 1.00 60.50 87 GLY A CA 1
ATOM 685 C C . GLY A 1 87 ? -12.019 10.691 -7.686 1.00 60.50 87 GLY A C 1
ATOM 686 O O . GLY A 1 87 ? -11.493 11.789 -7.806 1.00 60.50 87 GLY A O 1
ATOM 687 N N . ASP A 1 88 ? -12.649 10.299 -6.575 1.00 70.69 88 ASP A N 1
ATOM 688 C CA . ASP A 1 88 ? -12.910 11.168 -5.426 1.00 70.69 88 ASP A CA 1
ATOM 689 C C . ASP A 1 88 ? -12.019 10.790 -4.230 1.00 70.69 88 ASP A C 1
ATOM 691 O O . ASP A 1 88 ? -11.940 9.621 -3.835 1.00 70.69 88 ASP A O 1
ATOM 695 N N . ALA A 1 89 ? -11.363 11.794 -3.644 1.00 76.25 89 ALA A N 1
ATOM 696 C CA . ALA A 1 89 ? -10.533 11.655 -2.454 1.00 76.25 89 ALA A CA 1
ATOM 697 C C . ALA A 1 89 ? -11.335 11.123 -1.255 1.00 76.25 89 ALA A C 1
ATOM 699 O O . ALA A 1 89 ? -10.818 10.315 -0.484 1.00 76.25 89 ALA A O 1
ATOM 700 N N . THR A 1 90 ? -12.617 11.475 -1.124 1.00 81.19 90 THR A N 1
ATOM 701 C CA . THR A 1 90 ? -13.468 10.944 -0.049 1.00 81.19 90 THR A CA 1
ATOM 702 C C . THR A 1 90 ? -13.608 9.426 -0.146 1.00 81.19 90 THR A C 1
ATOM 704 O O . THR A 1 90 ? -13.614 8.721 0.866 1.00 81.19 90 THR A O 1
ATOM 707 N N . GLN A 1 91 ? -13.681 8.890 -1.364 1.00 82.81 91 GLN A N 1
ATOM 708 C CA . GLN A 1 91 ? -13.812 7.454 -1.574 1.00 82.81 91 GLN A CA 1
ATOM 709 C C . GLN A 1 91 ? -12.493 6.704 -1.379 1.00 82.81 91 GLN A C 1
ATOM 711 O O . GLN A 1 91 ? -12.514 5.552 -0.937 1.00 82.81 91 GLN A O 1
ATOM 716 N N . PHE A 1 92 ? -11.359 7.365 -1.632 1.00 86.62 92 PHE A N 1
ATOM 717 C CA . PHE A 1 92 ? -10.040 6.861 -1.260 1.00 86.62 92 PHE A CA 1
ATOM 718 C C . PHE A 1 92 ? -9.966 6.603 0.250 1.00 86.62 92 PHE A C 1
ATOM 720 O O . PHE A 1 92 ? -9.778 5.454 0.651 1.00 86.62 92 PHE A O 1
ATOM 727 N N . PHE A 1 93 ? -10.216 7.617 1.087 1.00 89.75 93 PHE A N 1
ATOM 728 C CA . PHE A 1 93 ? -10.111 7.466 2.545 1.00 89.75 93 PHE A CA 1
ATOM 729 C C . PHE A 1 93 ? -11.066 6.405 3.096 1.00 89.75 93 PHE A C 1
ATOM 731 O O . PHE A 1 93 ? -10.636 5.527 3.842 1.00 89.75 93 PHE A O 1
ATOM 738 N N . LYS A 1 94 ? -12.335 6.412 2.660 1.00 90.25 94 LYS A N 1
ATOM 739 C CA . LYS A 1 94 ? -13.321 5.394 3.062 1.00 90.25 94 LYS A CA 1
ATOM 740 C C . LYS A 1 94 ? -12.868 3.976 2.701 1.00 90.25 94 LYS A C 1
ATOM 742 O O . LYS A 1 94 ? -12.994 3.064 3.513 1.00 90.25 94 LYS A O 1
ATOM 747 N N . SER A 1 95 ? -12.313 3.788 1.502 1.00 90.94 95 SER A N 1
ATOM 748 C CA . SER A 1 95 ? -11.850 2.473 1.043 1.00 90.94 95 SER A CA 1
ATOM 749 C C . SER A 1 95 ? -10.628 1.982 1.816 1.00 90.94 95 SER A C 1
ATOM 751 O O . SER A 1 95 ? -10.528 0.786 2.081 1.00 90.94 95 SER A O 1
ATOM 753 N N . ILE A 1 96 ? -9.694 2.876 2.153 1.00 93.94 96 ILE A N 1
ATOM 754 C CA . ILE A 1 96 ? -8.508 2.530 2.947 1.00 93.94 96 ILE A CA 1
ATOM 755 C C . ILE A 1 96 ? -8.914 2.185 4.383 1.00 93.94 96 ILE A C 1
ATOM 757 O O . ILE A 1 96 ? -8.540 1.122 4.869 1.00 93.94 96 ILE A O 1
ATOM 761 N N . ALA A 1 97 ? -9.740 3.019 5.023 1.00 93.94 97 ALA A N 1
ATOM 762 C CA . ALA A 1 97 ? -10.239 2.779 6.376 1.00 93.94 97 ALA A CA 1
ATOM 763 C C . ALA A 1 97 ? -10.963 1.427 6.483 1.00 93.94 97 ALA A C 1
ATOM 765 O O . ALA A 1 97 ? -10.665 0.627 7.366 1.00 93.94 97 ALA A O 1
ATOM 766 N N . PHE A 1 98 ? -11.854 1.126 5.532 1.00 93.75 98 PHE A N 1
ATOM 767 C CA . PHE A 1 98 ? -12.571 -0.148 5.498 1.00 93.75 98 PHE A CA 1
ATOM 768 C C . PHE A 1 98 ? -11.641 -1.360 5.313 1.00 93.75 98 PHE A C 1
ATOM 770 O O . PHE A 1 98 ? -11.820 -2.380 5.980 1.00 93.75 98 PHE A O 1
ATOM 777 N N . GLN A 1 99 ? -10.646 -1.264 4.422 1.00 94.75 99 GLN A N 1
ATOM 778 C CA . GLN A 1 99 ? -9.666 -2.337 4.212 1.00 94.75 99 GLN A CA 1
ATOM 779 C C . GLN A 1 99 ? -8.851 -2.604 5.482 1.00 94.75 99 GLN A C 1
ATOM 781 O O . GLN A 1 99 ? -8.775 -3.750 5.913 1.00 94.75 99 GLN A O 1
ATOM 786 N N . LEU A 1 100 ? -8.325 -1.558 6.124 1.00 94.75 100 LEU A N 1
ATOM 787 C CA . LEU A 1 100 ? -7.529 -1.699 7.346 1.00 94.75 100 LEU A CA 1
ATOM 788 C C . LEU A 1 100 ? -8.355 -2.244 8.521 1.00 94.75 100 LEU A C 1
ATOM 790 O O . LEU A 1 100 ? -7.903 -3.148 9.220 1.00 94.75 100 LEU A O 1
ATOM 794 N N . ALA A 1 101 ? -9.594 -1.772 8.692 1.00 95.31 101 ALA A N 1
ATOM 795 C CA . ALA A 1 101 ? -10.525 -2.288 9.700 1.00 95.31 101 ALA A CA 1
ATOM 796 C C . ALA A 1 101 ? -10.869 -3.776 9.508 1.00 95.31 101 ALA A C 1
ATOM 798 O O . ALA A 1 101 ? -11.268 -4.454 10.453 1.00 95.31 101 ALA A O 1
ATOM 799 N N . SER A 1 102 ? -10.752 -4.286 8.281 1.00 93.00 102 SER A N 1
ATOM 800 C CA . SER A 1 102 ? -10.987 -5.702 7.984 1.00 93.00 102 SER A CA 1
ATOM 801 C C . SER A 1 102 ? -9.786 -6.586 8.336 1.00 93.00 102 SER A C 1
ATOM 803 O O . SER A 1 102 ? -9.943 -7.802 8.409 1.00 93.00 102 SER A O 1
ATOM 805 N N . ILE A 1 103 ? -8.604 -5.993 8.533 1.00 92.19 103 ILE A N 1
ATOM 806 C CA . ILE A 1 103 ? -7.350 -6.700 8.823 1.00 92.19 103 ILE A CA 1
ATOM 807 C C . ILE A 1 103 ? -7.036 -6.664 10.320 1.00 92.19 103 ILE A C 1
ATOM 809 O O . ILE A 1 103 ? -6.633 -7.682 10.874 1.00 92.19 103 ILE A O 1
ATOM 813 N N . ASP A 1 104 ? -7.243 -5.522 10.982 1.00 92.56 104 ASP A N 1
ATOM 814 C CA . ASP A 1 104 ? -6.938 -5.348 12.405 1.00 92.56 104 ASP A CA 1
ATOM 815 C C . ASP A 1 104 ? -8.178 -4.876 13.194 1.00 92.56 104 ASP A C 1
ATOM 817 O O . ASP A 1 104 ? -8.666 -3.754 12.987 1.00 92.56 104 ASP A O 1
ATOM 821 N N . PRO A 1 105 ? -8.687 -5.693 14.139 1.00 94.50 105 PRO A N 1
ATOM 822 C CA . PRO A 1 105 ? -9.795 -5.318 15.015 1.00 94.50 105 PRO A CA 1
ATOM 823 C C . PRO A 1 105 ? -9.552 -4.047 15.841 1.00 94.50 105 PRO A C 1
ATOM 825 O O . PRO A 1 105 ? -10.507 -3.325 16.129 1.00 94.50 105 PRO A O 1
ATOM 828 N N . ASN A 1 106 ? -8.304 -3.737 16.205 1.00 96.56 106 ASN A N 1
ATOM 829 C CA . ASN A 1 106 ? -7.980 -2.507 16.928 1.00 96.56 106 ASN A CA 1
ATOM 830 C C . ASN A 1 106 ? -8.178 -1.282 16.038 1.00 96.56 106 ASN A C 1
ATOM 832 O O . ASN A 1 106 ? -8.785 -0.302 16.470 1.00 96.56 106 ASN A O 1
ATOM 836 N N . ILE A 1 107 ? -7.732 -1.356 14.779 1.00 95.31 107 ILE A N 1
ATOM 837 C CA . ILE A 1 107 ? -7.973 -0.295 13.794 1.00 95.31 107 ILE A CA 1
ATOM 838 C C . ILE A 1 107 ? -9.478 -0.119 13.578 1.00 95.31 107 ILE A C 1
ATOM 840 O O . ILE A 1 107 ? -9.967 1.010 13.574 1.00 95.31 107 ILE A O 1
ATOM 844 N N . LYS A 1 108 ? -10.234 -1.220 13.464 1.00 95.56 108 LYS A N 1
ATOM 845 C CA . LYS A 1 108 ? -11.699 -1.166 13.364 1.00 95.56 108 LYS A CA 1
ATOM 846 C C . LYS A 1 108 ? -12.325 -0.421 14.539 1.00 95.56 108 LYS A C 1
ATOM 848 O O . LYS A 1 108 ? -13.141 0.466 14.307 1.00 95.56 108 LYS A O 1
ATOM 853 N N . ARG A 1 109 ? -11.941 -0.763 15.773 1.00 96.75 109 ARG A N 1
ATOM 854 C CA . ARG A 1 109 ? -12.448 -0.105 16.984 1.00 96.75 109 ARG A CA 1
ATOM 855 C C . ARG A 1 109 ? -12.188 1.401 16.936 1.00 96.75 109 ARG A C 1
ATOM 857 O O . ARG A 1 109 ? -13.128 2.171 17.075 1.00 96.75 109 ARG A O 1
ATOM 864 N N . HIS A 1 110 ? -10.952 1.807 16.651 1.00 96.12 110 HIS A N 1
ATOM 865 C CA . HIS A 1 110 ? -10.589 3.223 16.565 1.00 96.12 110 HIS A CA 1
ATOM 866 C C . HIS A 1 110 ? -11.345 3.978 15.464 1.00 96.12 110 HIS A C 1
ATOM 868 O O . HIS A 1 110 ? -11.731 5.127 15.660 1.00 96.12 110 HIS A O 1
ATOM 874 N N . ILE A 1 111 ? -11.591 3.342 14.315 1.00 94.94 111 ILE A N 1
ATOM 875 C CA . ILE A 1 111 ? -12.399 3.942 13.246 1.00 94.94 111 ILE A CA 1
ATOM 876 C C . ILE A 1 111 ? -13.858 4.108 13.691 1.00 94.94 111 ILE A C 1
ATOM 878 O O . ILE A 1 111 ? -14.437 5.158 13.434 1.00 94.94 111 ILE A O 1
ATOM 882 N N . CYS A 1 112 ? -14.454 3.108 14.349 1.00 94.50 112 CYS A N 1
ATOM 883 C CA . CYS A 1 112 ? -15.825 3.197 14.862 1.00 94.50 112 CYS A CA 1
ATOM 884 C C . CYS A 1 112 ? -15.972 4.312 15.906 1.00 94.50 112 CYS A C 1
ATOM 886 O O . CYS A 1 112 ? -16.848 5.157 15.757 1.00 94.50 112 CYS A O 1
ATOM 888 N N . GLU A 1 113 ? -15.064 4.376 16.882 1.00 95.56 113 GLU A N 1
ATOM 889 C CA . GLU A 1 113 ? -15.035 5.439 17.898 1.00 95.56 113 GLU A CA 1
ATOM 890 C C . GLU A 1 113 ? -14.960 6.836 17.259 1.00 95.56 113 GLU A C 1
ATOM 892 O O . GLU A 1 113 ? -15.691 7.746 17.649 1.00 95.56 113 GLU A O 1
ATOM 897 N N . ALA A 1 114 ? -14.115 7.008 16.237 1.00 93.88 114 ALA A N 1
ATOM 898 C CA . ALA A 1 114 ? -13.959 8.279 15.528 1.00 93.88 114 ALA A CA 1
ATOM 899 C C . ALA A 1 114 ? -15.191 8.685 14.695 1.00 93.88 114 ALA A C 1
ATOM 901 O O . ALA A 1 114 ? -15.379 9.868 14.411 1.00 93.88 114 ALA A O 1
ATOM 902 N N . ILE A 1 115 ? -16.011 7.718 14.270 1.00 92.00 115 ILE A N 1
ATOM 903 C CA . ILE A 1 115 ? -17.277 7.980 13.571 1.00 92.00 115 ILE A CA 1
ATOM 904 C C . ILE A 1 115 ? -18.369 8.376 14.570 1.00 92.00 115 ILE A C 1
ATOM 906 O O . ILE A 1 115 ? -19.176 9.239 14.255 1.00 92.00 115 ILE A O 1
ATOM 910 N N . GLU A 1 116 ? -18.393 7.767 15.756 1.00 91.44 116 GLU A N 1
ATOM 911 C CA . GLU A 1 116 ? -19.388 8.041 16.806 1.00 91.44 116 GLU A CA 1
ATOM 912 C C . GLU A 1 116 ? -19.167 9.383 17.525 1.00 91.44 116 GLU A C 1
ATOM 914 O O . GLU A 1 116 ? -20.094 9.923 18.122 1.00 91.44 116 GLU A O 1
ATOM 919 N N . THR A 1 117 ? -17.947 9.925 17.478 1.00 86.75 117 THR A N 1
ATOM 920 C CA . THR A 1 117 ? -17.570 11.206 18.108 1.00 86.75 117 THR A CA 1
ATOM 921 C C . THR A 1 117 ? -17.703 12.431 17.190 1.00 86.75 117 THR A C 1
ATOM 923 O O . THR A 1 117 ? -17.327 13.531 17.598 1.00 86.75 117 THR A O 1
ATOM 926 N N . ASN A 1 118 ? -18.243 12.263 15.977 1.00 54.03 118 ASN A N 1
ATOM 927 C CA . ASN A 1 118 ? -18.532 13.324 14.996 1.00 54.03 118 ASN A CA 1
ATOM 928 C C . ASN A 1 118 ? -20.042 13.514 14.819 1.00 54.03 118 ASN A C 1
ATOM 930 O O . ASN A 1 118 ? -20.460 14.676 14.621 1.00 54.03 118 ASN A O 1
#

Organism: NCBI:txid352851